Protein AF-A0A7C3D2J8-F1 (afdb_monomer_lite)

Foldseek 3Di:
DDWDWDWAQDPVVRDIDIDTPVPDPDDDDDPDDDDDDVCGDPVNVVVVVD

Structure (mmCIF, N/CA/C/O backbone):
data_AF-A0A7C3D2J8-F1
#
_entry.id   AF-A0A7C3D2J8-F1
#
loop_
_atom_site.group_PDB
_atom_site.id
_atom_site.type_symbol
_atom_site.label_atom_id
_atom_site.label_alt_id
_atom_site.label_comp_id
_atom_site.label_asym_id
_atom_site.label_entity_id
_atom_site.label_seq_id
_atom_site.pdbx_PDB_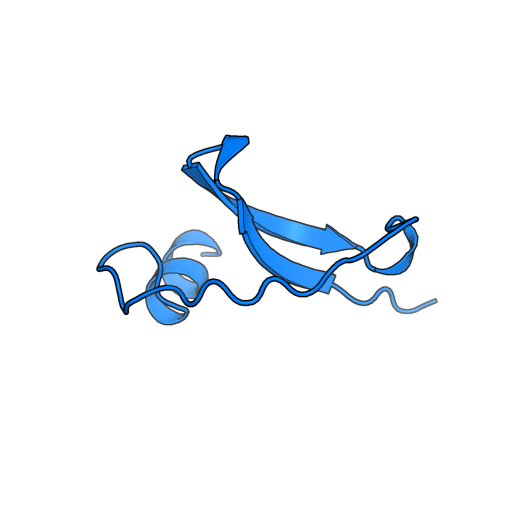ins_code
_atom_site.Cartn_x
_atom_site.Cartn_y
_atom_site.Cartn_z
_atom_site.occupancy
_atom_site.B_iso_or_equiv
_atom_site.auth_seq_id
_atom_site.auth_comp_id
_atom_site.auth_asym_id
_atom_site.auth_atom_id
_atom_site.pdbx_PDB_model_num
ATOM 1 N N . GLY A 1 1 ? 16.119 3.823 -12.819 1.00 77.81 1 GLY A N 1
ATOM 2 C CA . GLY A 1 1 ? 14.871 4.555 -13.116 1.00 77.81 1 GLY A CA 1
ATOM 3 C C . GLY A 1 1 ? 14.047 4.704 -11.849 1.00 77.81 1 GLY A C 1
ATOM 4 O O . GLY A 1 1 ? 14.385 4.041 -10.871 1.00 77.81 1 GLY A O 1
ATOM 5 N N . PRO A 1 2 ? 13.017 5.565 -11.837 1.00 86.31 2 PRO A N 1
ATOM 6 C CA . PRO A 1 2 ? 12.112 5.703 -10.697 1.00 86.31 2 PRO A CA 1
ATOM 7 C C . PRO A 1 2 ? 11.319 4.405 -10.478 1.00 86.31 2 PRO A C 1
ATOM 9 O O . PRO A 1 2 ? 10.903 3.763 -11.440 1.00 86.31 2 PRO A O 1
ATOM 12 N N . VAL A 1 3 ? 11.144 4.009 -9.216 1.00 91.75 3 VAL A N 1
ATOM 13 C CA . VAL A 1 3 ? 10.386 2.812 -8.817 1.00 91.75 3 VAL A CA 1
ATOM 14 C C . VAL A 1 3 ? 9.102 3.266 -8.140 1.00 91.75 3 VAL A C 1
ATOM 16 O O . VAL A 1 3 ? 9.148 4.085 -7.224 1.00 91.75 3 VAL A O 1
ATOM 19 N N . TRP A 1 4 ? 7.971 2.716 -8.573 1.00 93.69 4 TRP A N 1
ATOM 20 C CA . TRP A 1 4 ? 6.676 2.970 -7.951 1.00 93.69 4 TRP A CA 1
ATOM 21 C C . TRP A 1 4 ? 6.419 1.996 -6.801 1.00 93.69 4 TRP A C 1
ATOM 23 O O . TRP A 1 4 ? 6.645 0.786 -6.922 1.00 93.69 4 TRP A O 1
ATOM 33 N N . LEU A 1 5 ? 5.940 2.545 -5.688 1.00 93.06 5 LEU A N 1
ATOM 34 C CA . LEU A 1 5 ? 5.602 1.812 -4.477 1.00 93.06 5 LEU A CA 1
ATOM 35 C C . LEU A 1 5 ? 4.109 1.945 -4.192 1.00 93.06 5 LEU A C 1
ATOM 37 O O . LEU A 1 5 ? 3.544 3.027 -4.324 1.00 93.06 5 LEU A O 1
ATOM 41 N N . VAL A 1 6 ? 3.506 0.850 -3.745 1.00 92.88 6 VAL A N 1
ATOM 42 C CA . VAL A 1 6 ? 2.161 0.824 -3.171 1.00 92.88 6 VAL A CA 1
ATOM 43 C C . VAL A 1 6 ? 2.294 0.548 -1.683 1.00 92.88 6 VAL A C 1
ATOM 45 O O . VAL A 1 6 ? 2.862 -0.471 -1.290 1.00 92.88 6 VAL A O 1
ATOM 48 N N . ALA A 1 7 ? 1.784 1.455 -0.858 1.00 92.38 7 ALA A N 1
ATOM 49 C CA . ALA A 1 7 ? 1.659 1.241 0.575 1.00 92.38 7 ALA A CA 1
ATOM 50 C C . ALA A 1 7 ? 0.334 0.535 0.876 1.00 92.38 7 ALA A C 1
ATOM 52 O O . ALA A 1 7 ? -0.704 0.909 0.334 1.00 92.38 7 ALA A O 1
ATOM 53 N N . GLY A 1 8 ? 0.362 -0.463 1.753 1.00 92.44 8 GLY A N 1
ATOM 54 C CA . GLY A 1 8 ? -0.849 -1.166 2.163 1.00 92.44 8 GLY A CA 1
ATOM 55 C C . GLY A 1 8 ? -0.668 -1.963 3.447 1.00 92.44 8 GLY A C 1
ATOM 56 O O . GLY A 1 8 ? 0.457 -2.232 3.886 1.00 92.44 8 GLY A O 1
ATOM 57 N N . TRP A 1 9 ? -1.790 -2.342 4.057 1.00 93.06 9 TRP A N 1
ATOM 58 C CA . TRP A 1 9 ? -1.808 -3.267 5.184 1.00 93.06 9 TRP A CA 1
ATOM 59 C C . TRP A 1 9 ? -1.535 -4.691 4.692 1.00 93.06 9 TRP A C 1
ATOM 61 O O . TRP A 1 9 ? -2.239 -5.210 3.832 1.00 93.06 9 TRP A O 1
ATOM 71 N N . CYS A 1 10 ? -0.498 -5.333 5.228 1.00 93.50 10 CYS A N 1
ATOM 72 C CA . CYS A 1 10 ? -0.180 -6.721 4.921 1.00 93.50 10 CYS A CA 1
ATOM 73 C C . CYS A 1 10 ? -0.780 -7.623 5.996 1.00 93.50 10 CYS A C 1
ATOM 75 O O . CYS A 1 10 ? -0.224 -7.730 7.090 1.00 93.50 10 CYS A O 1
ATOM 77 N N . GLU A 1 11 ? -1.867 -8.322 5.680 1.00 91.00 11 GLU A N 1
ATOM 78 C CA . GLU A 1 11 ? -2.549 -9.200 6.638 1.00 91.00 11 GLU A CA 1
ATOM 79 C C . GLU A 1 11 ? -1.656 -10.339 7.140 1.00 91.00 11 GLU A C 1
ATOM 81 O O . GLU A 1 11 ? -1.649 -10.645 8.328 1.00 91.00 11 GLU A O 1
ATOM 86 N N . MET A 1 12 ? -0.799 -10.905 6.288 1.00 93.00 12 MET A N 1
ATOM 87 C CA . MET A 1 12 ? 0.132 -11.961 6.710 1.00 93.00 12 MET A CA 1
ATOM 88 C C . MET A 1 12 ? 1.122 -11.504 7.789 1.00 93.00 12 MET A C 1
ATOM 90 O O . MET A 1 12 ? 1.627 -12.318 8.555 1.00 93.00 12 MET A O 1
ATOM 94 N N . ARG A 1 13 ? 1.460 -10.210 7.815 1.00 93.50 13 ARG A N 1
ATOM 95 C CA . ARG A 1 13 ? 2.435 -9.638 8.756 1.00 93.50 13 ARG A CA 1
ATOM 96 C C . ARG A 1 13 ? 1.798 -8.745 9.813 1.00 93.50 13 ARG A C 1
ATOM 98 O O . ARG A 1 13 ? 2.529 -8.265 10.672 1.00 93.50 13 ARG A O 1
ATOM 105 N N . GLN A 1 14 ? 0.489 -8.508 9.723 1.00 92.50 14 GLN A N 1
ATOM 106 C CA . GLN A 1 14 ? -0.262 -7.598 10.587 1.00 92.50 14 GLN A CA 1
ATOM 107 C C . GLN A 1 14 ? 0.448 -6.242 10.755 1.00 92.50 14 GLN A C 1
ATOM 109 O O . GLN A 1 14 ? 0.645 -5.752 11.864 1.00 92.50 14 GLN A O 1
ATOM 114 N N . ALA A 1 15 ? 0.905 -5.668 9.637 1.00 92.69 15 ALA A N 1
ATOM 115 C CA . ALA A 1 15 ? 1.639 -4.406 9.622 1.00 92.69 15 ALA A CA 1
ATOM 116 C C . ALA A 1 15 ? 1.584 -3.730 8.246 1.00 92.69 15 ALA A C 1
ATOM 118 O O . ALA A 1 15 ? 1.397 -4.396 7.222 1.00 92.69 15 ALA A O 1
ATOM 119 N N . PHE A 1 16 ? 1.843 -2.421 8.196 1.00 93.06 16 PHE A N 1
ATOM 120 C CA . PHE A 1 16 ? 1.984 -1.710 6.929 1.00 93.06 16 PHE A CA 1
ATOM 121 C C . PHE A 1 16 ? 3.280 -2.072 6.203 1.00 93.06 16 PHE A C 1
ATOM 123 O O . PHE A 1 16 ? 4.345 -2.232 6.812 1.00 93.06 16 PHE A O 1
ATOM 130 N N . ARG A 1 17 ? 3.204 -2.202 4.879 1.00 92.69 17 ARG A N 1
ATOM 131 C CA . ARG A 1 17 ? 4.350 -2.485 4.012 1.00 92.69 17 ARG A CA 1
ATOM 132 C C . ARG A 1 17 ? 4.252 -1.697 2.712 1.00 92.69 17 ARG A C 1
ATOM 134 O O . ARG A 1 17 ? 3.164 -1.424 2.218 1.00 92.69 17 ARG A O 1
A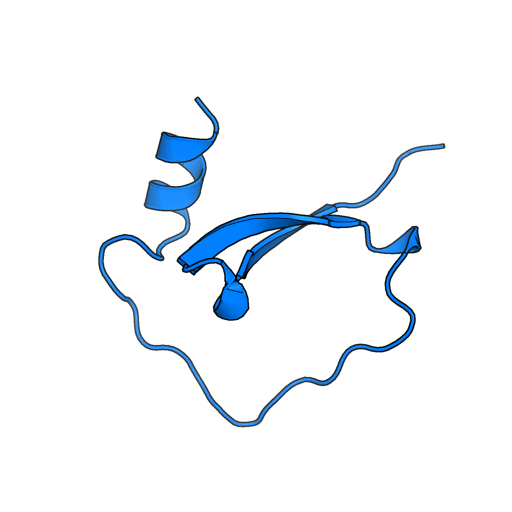TOM 141 N N . ASN A 1 18 ? 5.421 -1.384 2.158 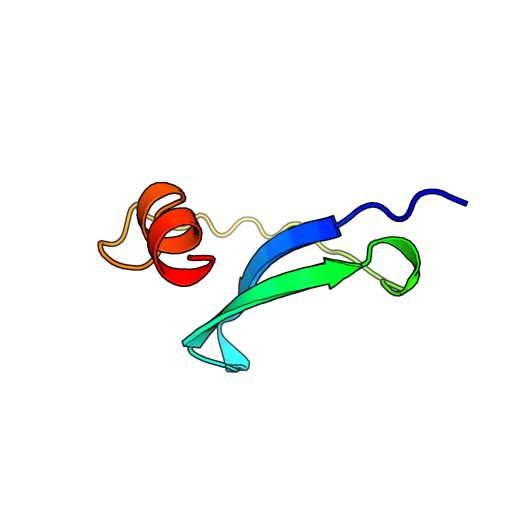1.00 93.56 18 ASN A N 1
ATOM 142 C CA . ASN A 1 18 ? 5.563 -0.845 0.813 1.00 93.56 18 ASN A CA 1
ATOM 143 C C . ASN A 1 18 ? 5.900 -1.986 -0.145 1.00 93.56 18 ASN A C 1
ATOM 145 O O . ASN A 1 18 ? 6.905 -2.681 0.029 1.00 93.56 18 ASN A O 1
ATOM 149 N N . PHE A 1 19 ? 5.072 -2.165 -1.162 1.00 92.44 19 PHE A N 1
ATOM 150 C CA . PHE A 1 19 ? 5.246 -3.159 -2.205 1.00 92.44 19 PHE A CA 1
ATOM 151 C C . PHE A 1 19 ? 5.721 -2.477 -3.478 1.00 92.44 19 PHE A C 1
ATOM 153 O O . PHE A 1 19 ? 5.192 -1.438 -3.867 1.00 92.44 19 PHE A O 1
ATOM 160 N N . ARG A 1 20 ? 6.722 -3.053 -4.142 1.00 93.31 20 ARG A N 1
ATOM 161 C CA . ARG A 1 20 ? 7.195 -2.513 -5.415 1.00 93.31 20 ARG A CA 1
ATOM 162 C C . ARG A 1 20 ? 6.361 -3.071 -6.556 1.00 93.31 20 ARG A C 1
ATOM 164 O O . ARG A 1 20 ? 6.278 -4.292 -6.697 1.00 93.31 20 ARG A O 1
ATOM 171 N N . LEU A 1 21 ? 5.817 -2.185 -7.385 1.00 92.12 21 LEU A N 1
ATOM 172 C CA . LEU A 1 21 ? 5.022 -2.589 -8.547 1.00 92.12 21 LEU A CA 1
ATOM 173 C C . LEU A 1 21 ? 5.846 -3.393 -9.558 1.00 92.12 21 LEU A C 1
ATOM 175 O O . LEU A 1 21 ? 5.330 -4.317 -10.170 1.00 92.12 21 LEU A O 1
ATOM 179 N N . ASP A 1 22 ? 7.146 -3.116 -9.671 1.00 93.19 22 ASP A N 1
ATOM 180 C CA . ASP A 1 22 ? 8.040 -3.813 -10.604 1.00 93.19 22 ASP A CA 1
ATOM 181 C C . ASP A 1 22 ? 8.334 -5.279 -10.233 1.00 93.19 22 ASP A C 1
ATOM 183 O O . ASP A 1 22 ? 8.954 -5.991 -11.018 1.00 93.19 22 ASP A O 1
ATOM 187 N N . ARG A 1 23 ? 7.916 -5.742 -9.046 1.00 92.06 23 ARG A N 1
ATOM 188 C CA . ARG A 1 23 ? 8.081 -7.136 -8.591 1.00 92.06 23 ARG A CA 1
ATOM 189 C C . ARG A 1 23 ? 6.766 -7.917 -8.514 1.00 92.06 23 ARG A C 1
ATOM 191 O O . ARG A 1 23 ? 6.800 -9.115 -8.226 1.00 92.06 23 ARG A O 1
ATOM 198 N N . MET A 1 24 ? 5.623 -7.265 -8.731 1.00 91.69 24 MET A N 1
ATOM 199 C CA . MET A 1 24 ? 4.319 -7.929 -8.714 1.00 91.69 24 MET A CA 1
ATOM 200 C C . MET A 1 24 ? 4.111 -8.685 -10.026 1.00 91.69 24 MET A C 1
ATOM 202 O O . MET A 1 24 ? 4.176 -8.093 -11.097 1.00 91.69 24 MET A O 1
ATOM 206 N N . HIS A 1 25 ? 3.884 -9.994 -9.931 1.00 94.31 25 HIS A N 1
ATOM 207 C CA . HIS A 1 25 ? 3.578 -10.828 -11.097 1.00 94.31 25 HIS A CA 1
ATOM 208 C C . HIS A 1 25 ? 2.076 -10.887 -11.380 1.00 94.31 25 HIS A C 1
ATOM 210 O O . HIS A 1 25 ? 1.683 -10.965 -12.537 1.00 94.31 25 HIS A O 1
ATOM 216 N N . ASP A 1 26 ? 1.259 -10.838 -10.328 1.00 93.62 26 ASP A N 1
ATOM 217 C CA . ASP A 1 26 ? -0.196 -10.873 -10.404 1.00 93.62 26 ASP A CA 1
ATOM 218 C C . ASP A 1 26 ? -0.800 -9.952 -9.337 1.00 93.62 26 ASP A C 1
ATOM 220 O O . ASP A 1 26 ? -0.189 -9.716 -8.286 1.00 93.62 26 ASP A O 1
ATOM 224 N N . MET A 1 27 ? -1.984 -9.418 -9.626 1.00 91.75 27 MET A N 1
ATOM 225 C CA . MET A 1 27 ? -2.782 -8.615 -8.707 1.00 91.75 27 MET A CA 1
ATOM 226 C C . MET A 1 27 ? -4.257 -8.855 -9.015 1.00 91.75 27 MET A C 1
ATOM 228 O O . MET A 1 27 ? -4.726 -8.555 -10.110 1.00 91.75 27 MET A O 1
ATOM 232 N N . SER A 1 28 ? -4.991 -9.332 -8.016 1.00 94.50 28 SER A N 1
ATOM 233 C CA . SER A 1 28 ? -6.432 -9.546 -8.099 1.00 94.50 28 SER A CA 1
ATOM 234 C C . SER A 1 28 ? -7.154 -8.551 -7.197 1.00 94.50 28 SER A C 1
ATOM 236 O O . SER A 1 28 ? -6.786 -8.381 -6.035 1.00 9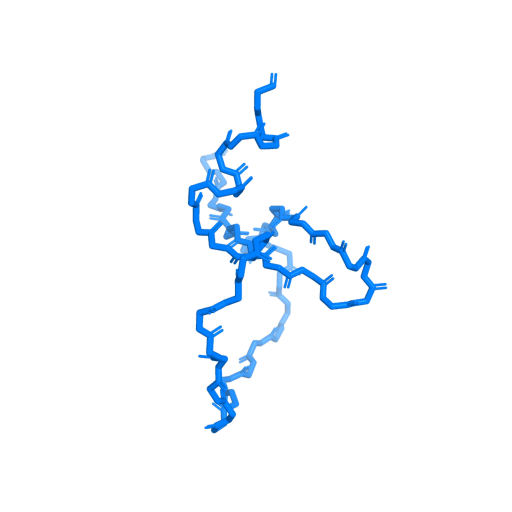4.50 28 SER A O 1
ATOM 238 N N . VAL A 1 29 ? -8.179 -7.889 -7.730 1.00 92.19 29 VAL A N 1
ATOM 239 C CA . VAL A 1 29 ? -9.087 -7.053 -6.937 1.00 92.19 29 VAL A CA 1
ATOM 240 C C . VAL A 1 29 ? -10.206 -7.950 -6.427 1.00 92.19 29 VAL A C 1
ATOM 242 O O . VAL A 1 29 ? -10.884 -8.597 -7.222 1.00 92.19 29 VAL A O 1
ATOM 245 N N . LEU A 1 30 ? -10.367 -8.015 -5.109 1.00 93.38 30 LEU A N 1
ATOM 246 C CA . LEU A 1 30 ? -11.421 -8.798 -4.470 1.00 93.38 30 LEU A CA 1
ATOM 247 C C . LEU A 1 30 ? -12.714 -7.978 -4.378 1.00 93.38 30 LEU A C 1
ATOM 249 O O . LEU A 1 30 ? -12.672 -6.749 -4.336 1.00 93.38 30 LEU A O 1
ATOM 253 N N . GLU A 1 31 ? -13.858 -8.661 -4.315 1.00 95.69 31 GLU A N 1
ATOM 254 C CA . GLU A 1 31 ? -15.152 -8.023 -4.015 1.00 95.69 31 GLU A CA 1
ATOM 255 C 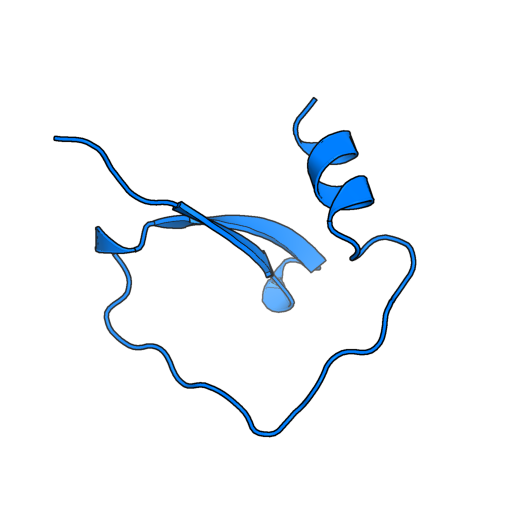C . GLU A 1 31 ? -15.255 -7.582 -2.545 1.00 95.69 31 GLU A C 1
ATOM 257 O O . GLU A 1 31 ? -16.084 -6.744 -2.193 1.00 95.69 31 GLU A O 1
ATOM 262 N N . GLU A 1 32 ? -14.405 -8.140 -1.681 1.00 92.81 32 GLU A N 1
ATOM 263 C CA . GLU A 1 32 ? -14.330 -7.801 -0.266 1.00 92.81 32 GLU A CA 1
ATOM 264 C C . GLU A 1 32 ? -13.859 -6.358 -0.065 1.00 92.81 32 GLU A C 1
ATOM 266 O O . GLU A 1 32 ? -12.851 -5.909 -0.613 1.00 92.81 32 GLU A O 1
ATOM 271 N N . THR A 1 33 ? -14.578 -5.636 0.789 1.00 90.00 33 THR A N 1
ATOM 272 C CA . THR A 1 33 ? -14.221 -4.283 1.212 1.00 90.00 33 THR A CA 1
ATOM 273 C C . THR A 1 33 ? -13.759 -4.296 2.660 1.00 90.00 33 THR A C 1
ATOM 275 O O . THR A 1 33 ? -14.371 -4.959 3.499 1.00 90.00 33 THR A O 1
ATOM 278 N N . PHE A 1 34 ? -12.742 -3.504 2.988 1.00 85.25 34 PHE A N 1
ATOM 279 C CA . PHE A 1 34 ? -12.358 -3.271 4.377 1.00 85.25 34 PHE A CA 1
ATOM 280 C C . PHE A 1 34 ? -13.175 -2.120 4.979 1.00 85.25 34 PHE A C 1
ATOM 282 O O . PHE A 1 34 ? -13.535 -1.165 4.292 1.00 85.25 34 PHE A O 1
ATOM 289 N N . SER A 1 35 ? -13.466 -2.214 6.277 1.00 87.44 35 SER A N 1
ATOM 290 C CA . SER A 1 35 ? -13.988 -1.085 7.054 1.00 87.44 35 SER A CA 1
ATOM 291 C C . SER A 1 35 ? -12.837 -0.246 7.603 1.00 87.44 35 SER A C 1
ATOM 293 O O . SER A 1 35 ? -11.722 -0.743 7.770 1.00 87.44 35 SER A O 1
ATOM 295 N N . ASP A 1 36 ? -13.106 1.014 7.936 1.00 84.81 36 ASP A N 1
ATOM 296 C CA . ASP A 1 36 ? -12.118 1.864 8.598 1.00 84.81 36 ASP A CA 1
ATOM 297 C C . ASP A 1 36 ? -11.815 1.346 10.012 1.00 84.81 36 ASP A C 1
ATOM 299 O O . ASP A 1 36 ? -12.585 1.524 10.958 1.00 84.81 36 ASP A O 1
ATOM 303 N N . GLU A 1 37 ? -10.657 0.708 10.166 1.00 86.81 37 GLU A N 1
ATOM 304 C CA . GLU A 1 37 ? -10.162 0.204 11.443 1.00 86.81 37 GLU A CA 1
ATOM 305 C C . GLU A 1 37 ? -9.084 1.134 12.020 1.00 86.81 37 GLU A C 1
ATOM 307 O O . GLU A 1 37 ? -8.099 1.478 11.354 1.00 86.81 37 GLU A O 1
ATOM 312 N N . LYS A 1 38 ? -9.219 1.504 13.302 1.00 83.25 38 LYS A N 1
ATOM 313 C CA . LYS A 1 38 ? -8.150 2.210 14.030 1.00 83.25 38 LYS A CA 1
ATOM 314 C C . LYS A 1 38 ? -6.876 1.362 14.015 1.00 83.25 38 LYS A C 1
ATOM 316 O O . LYS A 1 38 ? -6.904 0.203 14.413 1.00 83.25 38 LYS A O 1
ATOM 321 N N . GLY A 1 39 ? -5.759 1.947 13.591 1.00 85.12 39 GLY A N 1
ATOM 322 C CA . GLY A 1 39 ? -4.482 1.257 13.414 1.00 85.12 39 GLY A CA 1
ATOM 323 C C . GLY A 1 39 ? -4.200 0.814 11.975 1.00 85.12 39 GLY A C 1
ATOM 324 O O . GLY A 1 39 ? -3.048 0.512 11.673 1.00 85.12 39 GLY A O 1
ATOM 325 N N . LYS A 1 40 ? -5.204 0.813 11.085 1.00 89.69 40 LYS A N 1
ATOM 326 C CA . LYS A 1 40 ? -5.068 0.433 9.665 1.00 89.69 40 LYS A CA 1
ATOM 327 C C . LYS A 1 40 ? -5.428 1.563 8.695 1.00 89.69 40 LYS A C 1
ATOM 329 O O . LYS A 1 40 ? -5.512 1.340 7.491 1.00 89.69 40 LYS A O 1
ATOM 334 N N . CYS A 1 41 ? -5.598 2.787 9.193 1.00 89.81 41 CYS A N 1
ATOM 335 C CA . CYS A 1 41 ? -5.857 3.944 8.343 1.00 89.81 41 CYS A CA 1
ATOM 336 C C . CYS A 1 41 ? -4.557 4.552 7.785 1.00 89.81 41 CYS A C 1
ATOM 338 O O . CYS A 1 41 ? -3.470 4.374 8.340 1.00 89.81 41 CYS A O 1
ATOM 340 N N . LEU A 1 42 ? -4.666 5.338 6.710 1.00 86.62 42 LEU A N 1
ATOM 341 C CA . LEU A 1 42 ? -3.516 6.005 6.087 1.00 86.62 42 LEU A CA 1
ATOM 342 C C . LEU A 1 42 ? -2.749 6.918 7.067 1.00 86.62 42 LEU A C 1
ATOM 344 O O . LEU A 1 42 ? -1.526 7.018 6.999 1.00 86.62 42 LEU A O 1
ATOM 348 N N . ALA A 1 43 ? -3.439 7.557 8.016 1.00 89.19 43 ALA A N 1
ATOM 349 C CA . ALA A 1 43 ? -2.779 8.365 9.041 1.00 89.19 43 ALA A CA 1
ATOM 350 C C . ALA A 1 43 ? -1.900 7.517 9.977 1.00 89.19 43 ALA A C 1
ATOM 352 O O . ALA A 1 43 ? -0.843 7.974 10.408 1.00 89.19 43 ALA A O 1
ATOM 353 N N . ASP A 1 44 ? -2.305 6.280 10.272 1.00 88.38 44 ASP A N 1
ATOM 354 C CA . ASP A 1 44 ? -1.515 5.359 11.090 1.00 88.38 44 ASP A CA 1
ATOM 355 C C . ASP A 1 44 ? -0.316 4.801 10.314 1.00 88.38 44 ASP A C 1
ATOM 357 O O . ASP A 1 44 ? 0.748 4.611 10.902 1.00 88.38 44 ASP A O 1
ATOM 361 N N . PHE A 1 45 ? -0.438 4.647 8.990 1.00 88.06 45 PHE A N 1
ATOM 362 C CA . PHE A 1 45 ? 0.707 4.366 8.122 1.00 88.06 45 PHE A CA 1
ATOM 363 C C . PHE A 1 45 ? 1.768 5.469 8.210 1.00 88.06 45 PHE A C 1
ATOM 365 O O . PHE A 1 45 ? 2.935 5.179 8.468 1.00 88.06 45 PHE A O 1
ATOM 372 N N . PHE A 1 46 ? 1.370 6.739 8.064 1.00 87.50 46 PHE A N 1
ATOM 373 C CA . PHE A 1 46 ? 2.314 7.857 8.142 1.00 87.50 46 PHE A CA 1
ATOM 374 C C . PHE A 1 46 ? 2.998 7.969 9.507 1.00 87.50 46 PHE A C 1
ATOM 376 O O . PHE A 1 46 ? 4.188 8.269 9.555 1.00 87.50 46 PHE A O 1
ATOM 383 N N . LYS A 1 47 ? 2.292 7.672 10.607 1.00 87.81 47 LYS A N 1
ATOM 384 C CA . LYS A 1 47 ? 2.897 7.622 11.950 1.00 87.81 47 LYS A CA 1
ATOM 385 C C . LYS A 1 47 ? 3.964 6.530 12.087 1.00 87.81 47 LYS A C 1
ATOM 387 O O . LYS A 1 47 ? 4.900 6.717 12.849 1.00 87.81 4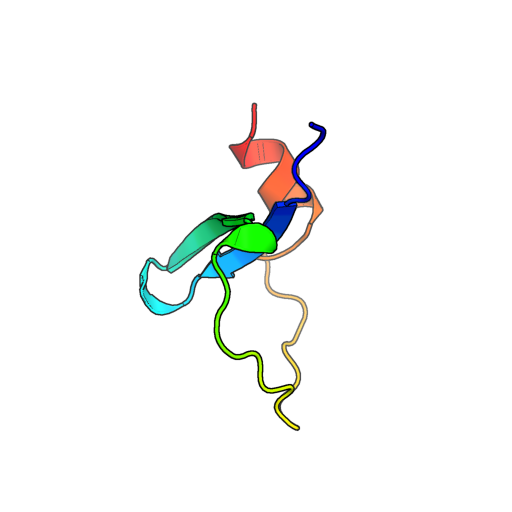7 LYS A O 1
ATOM 392 N N . GLN A 1 48 ? 3.821 5.398 11.392 1.00 81.44 48 GLN A N 1
ATOM 393 C CA . GLN A 1 48 ? 4.792 4.293 11.437 1.00 81.44 48 GLN A CA 1
ATOM 394 C C . GLN A 1 48 ? 5.994 4.483 10.504 1.00 81.44 48 GLN A C 1
ATOM 396 O O . GLN A 1 48 ? 7.000 3.800 10.673 1.00 81.44 48 GLN A O 1
ATOM 401 N N . CYS A 1 49 ? 5.886 5.353 9.496 1.00 73.44 49 CYS A N 1
ATOM 402 C CA . CYS A 1 49 ? 6.991 5.676 8.590 1.00 73.44 49 CYS A CA 1
ATOM 403 C C . CYS A 1 49 ? 7.891 6.824 9.082 1.00 73.44 49 CYS A C 1
ATOM 405 O O . CYS A 1 49 ? 8.831 7.172 8.366 1.00 73.44 49 CYS A O 1
ATOM 407 N N . GLN A 1 50 ? 7.600 7.406 10.251 1.00 57.56 50 GLN A N 1
ATOM 408 C CA . GLN A 1 50 ? 8.517 8.292 10.979 1.00 57.56 50 GLN A CA 1
ATOM 409 C C . GLN A 1 50 ? 9.633 7.487 11.648 1.00 57.56 50 GLN A C 1
ATOM 411 O O . GLN A 1 50 ? 10.782 7.978 11.615 1.00 57.56 50 GLN A O 1
#

Radius of gyration: 12.39 Å; chains: 1; bounding box: 30×20×27 Å

Sequence (50 aa):
GPVWLVAGWCEMRQAFRNFRLDRMHDMSVLEETFSDEKGKCLADFFKQCQ

Secondary structure (DSSP, 8-state):
----EEEEEEGGGTEEEEEEGGG-S-----S------TTSSHHHHHHHT-

pLDDT: mean 89.48, std 6.32, range [57.56, 95.69]